Protein AF-A0A3C1WPB6-F1 (afdb_monomer_lite)

Foldseek 3Di:
DDDDDDPPDFPWDWDFDDDPDPVCVVVPPPDGGTDDTAGSND

Radius of gyration: 12.06 Å; chains: 1; bounding box: 24×17×34 Å

Sequence (42 aa):
EFGSIAVGKKANLILTKNISSLASIPYFFGRDSIDRVIVNGI

Secondary structure (DSSP, 8-state):
--SS--TTS---EEEEPS-S-GGGGGG-TTS--EEEEESTT-

Structure (mmCIF, N/CA/C/O backbone):
data_AF-A0A3C1WPB6-F1
#
_entry.id   AF-A0A3C1WPB6-F1
#
loop_
_atom_site.group_PDB
_atom_site.id
_atom_site.type_symbol
_atom_site.label_atom_id
_atom_site.label_alt_id
_atom_site.label_comp_id
_atom_site.label_asym_id
_atom_site.label_entity_id
_atom_site.label_seq_id
_atom_site.pdbx_PDB_ins_code
_atom_site.Cartn_x
_atom_site.Cartn_y
_atom_site.Cartn_z
_atom_site.occupancy
_atom_site.B_iso_or_equiv
_atom_site.auth_seq_id
_atom_site.auth_comp_id
_atom_site.auth_asym_id
_atom_site.auth_atom_id
_atom_site.pdbx_PDB_model_num
ATOM 1 N N . GLU A 1 1 ? -6.377 9.609 10.484 1.00 70.50 1 GLU A N 1
ATOM 2 C CA . GLU A 1 1 ? -7.100 8.384 10.068 1.00 70.50 1 GLU A CA 1
ATOM 3 C C . GLU A 1 1 ? -6.347 7.548 9.036 1.00 70.50 1 GLU A C 1
ATOM 5 O O . GLU A 1 1 ? -6.489 6.335 9.086 1.00 70.50 1 GLU A O 1
ATOM 10 N N . PHE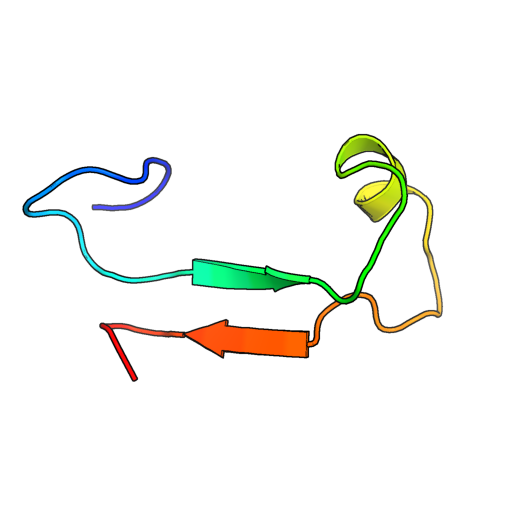 A 1 2 ? -5.520 8.156 8.174 1.00 87.81 2 PHE A N 1
ATOM 11 C CA . PHE A 1 2 ? -4.756 7.474 7.116 1.00 87.81 2 PHE A CA 1
ATOM 12 C C . PHE A 1 2 ? -3.253 7.785 7.211 1.00 87.81 2 PHE A C 1
ATOM 14 O O . PHE A 1 2 ? -2.853 8.609 8.035 1.00 87.81 2 PHE A O 1
ATOM 21 N N . GLY A 1 3 ? -2.442 7.145 6.364 1.00 86.31 3 GLY A N 1
ATOM 22 C CA . GLY A 1 3 ? -1.014 7.457 6.191 1.00 86.31 3 GLY A CA 1
ATOM 23 C C . GLY A 1 3 ? -0.049 6.668 7.079 1.00 86.31 3 GLY A C 1
ATOM 24 O O . GLY A 1 3 ? 1.160 6.810 6.932 1.00 86.31 3 GLY A O 1
ATOM 25 N N . SER A 1 4 ? -0.549 5.815 7.974 1.00 92.19 4 SER A N 1
ATOM 26 C CA . SER A 1 4 ? 0.276 4.874 8.734 1.00 92.19 4 SER A CA 1
ATOM 27 C C . SER A 1 4 ? -0.478 3.587 9.046 1.00 92.19 4 SER A C 1
ATOM 29 O O . SER A 1 4 ? -1.708 3.576 9.126 1.00 92.19 4 SER A O 1
ATOM 31 N N . ILE A 1 5 ? 0.277 2.503 9.231 1.00 94.06 5 ILE A N 1
ATOM 32 C CA . ILE A 1 5 ? -0.245 1.193 9.619 1.00 94.06 5 ILE A CA 1
ATOM 33 C C . ILE A 1 5 ? 0.049 1.014 11.106 1.00 94.06 5 ILE A C 1
ATOM 35 O O . ILE A 1 5 ? 1.196 0.828 11.505 1.00 94.06 5 ILE A O 1
ATOM 39 N N . ALA A 1 6 ? -0.987 1.132 11.930 1.00 94.56 6 ALA A N 1
ATOM 40 C CA . ALA A 1 6 ? -0.906 0.961 13.376 1.00 94.56 6 ALA A CA 1
ATOM 41 C C . ALA A 1 6 ? -2.261 0.501 13.928 1.00 94.56 6 ALA A C 1
ATOM 43 O O . ALA A 1 6 ? -3.306 0.734 13.313 1.00 94.56 6 ALA A O 1
ATOM 44 N N . VAL A 1 7 ? -2.249 -0.125 15.107 1.00 94.25 7 VAL A N 1
ATOM 45 C CA . VAL A 1 7 ? -3.471 -0.569 15.793 1.00 94.25 7 VAL A CA 1
ATOM 46 C C . VAL A 1 7 ? -4.397 0.628 16.051 1.00 94.25 7 VAL A C 1
ATOM 48 O O . VAL A 1 7 ? -3.944 1.707 16.433 1.00 94.25 7 VAL A O 1
ATOM 51 N N . GLY A 1 8 ? -5.697 0.449 15.803 1.00 91.31 8 GLY A N 1
ATOM 52 C CA . GLY A 1 8 ? -6.716 1.496 15.958 1.00 91.31 8 GLY A CA 1
ATOM 53 C C . GLY A 1 8 ? -6.854 2.461 14.770 1.00 91.31 8 GLY A C 1
ATOM 54 O O . GLY A 1 8 ? -7.678 3.373 14.826 1.00 91.31 8 GLY A O 1
ATOM 55 N N . LYS A 1 9 ? -6.082 2.290 13.685 1.00 93.31 9 LYS A N 1
ATOM 56 C CA . LYS A 1 9 ? -6.264 3.042 12.428 1.00 93.31 9 LYS A CA 1
ATOM 57 C C . LYS A 1 9 ? -7.254 2.337 11.496 1.00 93.31 9 LYS A C 1
ATOM 59 O O . LYS A 1 9 ? -7.404 1.119 11.544 1.00 93.31 9 LYS A O 1
ATOM 64 N N . LYS A 1 10 ? -7.908 3.110 10.619 1.00 93.50 10 LYS A N 1
ATOM 65 C CA . LYS A 1 10 ? -8.771 2.558 9.564 1.00 93.50 10 LYS A CA 1
ATOM 66 C C . LYS A 1 10 ? -7.931 1.700 8.618 1.00 93.50 10 LYS A C 1
ATOM 68 O O . LYS A 1 10 ? -6.890 2.149 8.139 1.00 93.50 10 LYS A O 1
ATOM 73 N N . ALA A 1 11 ? -8.396 0.483 8.347 1.00 94.31 11 ALA A N 1
ATOM 74 C CA . ALA A 1 11 ? -7.726 -0.469 7.467 1.00 94.31 11 ALA A CA 1
ATOM 75 C C . ALA A 1 11 ? -7.961 -0.111 5.990 1.00 94.31 11 ALA A C 1
ATOM 77 O O . ALA A 1 11 ? -8.742 -0.756 5.295 1.00 94.31 11 ALA A O 1
ATOM 78 N N . ASN A 1 12 ? -7.284 0.946 5.536 1.00 95.12 12 ASN A N 1
ATOM 79 C CA . ASN A 1 12 ? -7.255 1.370 4.140 1.00 95.12 12 ASN A CA 1
ATOM 80 C C . ASN A 1 12 ? -5.871 1.070 3.576 1.00 95.12 12 ASN A C 1
ATOM 82 O O . ASN A 1 12 ? -4.912 1.785 3.873 1.00 95.12 12 ASN A O 1
ATOM 86 N N . LEU A 1 13 ? -5.767 -0.013 2.813 1.00 94.44 13 LEU A N 1
ATOM 87 C CA . LEU A 1 13 ? -4.498 -0.570 2.359 1.00 94.44 13 LEU A CA 1
ATOM 88 C C . LEU A 1 13 ? -4.560 -0.865 0.863 1.00 94.44 13 LEU A C 1
ATOM 90 O O . LEU A 1 13 ? -5.591 -1.274 0.335 1.00 94.44 13 LEU A O 1
ATOM 94 N N . ILE A 1 14 ? -3.425 -0.699 0.194 1.00 94.56 14 ILE A N 1
ATOM 95 C CA . ILE A 1 14 ? -3.228 -1.128 -1.188 1.00 94.56 14 ILE A CA 1
ATOM 96 C C . ILE A 1 14 ? -2.164 -2.216 -1.151 1.00 94.56 14 ILE A C 1
ATOM 98 O O . ILE A 1 14 ? -1.041 -1.977 -0.705 1.00 94.56 14 ILE A O 1
ATOM 102 N N . LEU A 1 15 ? -2.525 -3.412 -1.600 1.00 93.38 15 LEU A N 1
ATOM 103 C CA . LEU A 1 15 ? -1.600 -4.517 -1.790 1.00 93.38 15 LEU A CA 1
ATOM 104 C C . LEU A 1 15 ? -1.138 -4.497 -3.240 1.00 93.38 15 LEU A C 1
ATOM 106 O O . LEU A 1 15 ? -1.949 -4.481 -4.167 1.00 93.38 15 LEU A O 1
ATOM 110 N N . THR A 1 16 ? 0.174 -4.460 -3.428 1.00 94.12 16 THR A N 1
ATOM 111 C CA . THR A 1 16 ? 0.793 -4.497 -4.752 1.00 94.12 16 THR A CA 1
ATOM 112 C C . THR A 1 16 ? 1.062 -5.937 -5.156 1.00 94.12 16 THR A C 1
ATOM 114 O O . THR A 1 16 ? 1.209 -6.820 -4.307 1.00 94.12 16 THR A O 1
ATOM 117 N N . LYS A 1 17 ? 1.144 -6.178 -6.466 1.00 91.88 17 LYS A N 1
ATOM 118 C CA . LYS A 1 17 ? 1.712 -7.427 -6.986 1.00 91.88 17 LYS A CA 1
ATOM 119 C C . LYS A 1 17 ? 3.161 -7.547 -6.518 1.00 91.88 17 LYS A C 1
ATOM 121 O O . LYS A 1 17 ? 3.758 -6.566 -6.079 1.00 91.88 17 LYS A O 1
ATOM 126 N N . ASN A 1 18 ? 3.747 -8.736 -6.634 1.00 89.81 18 ASN A N 1
ATOM 127 C CA . ASN A 1 18 ? 5.155 -8.922 -6.297 1.00 89.81 18 ASN A CA 1
ATOM 128 C C . ASN A 1 18 ? 6.027 -8.007 -7.182 1.00 89.81 18 ASN A C 1
ATOM 130 O O . ASN A 1 18 ? 6.193 -8.256 -8.377 1.00 89.81 18 ASN A O 1
ATOM 134 N N . ILE A 1 19 ? 6.518 -6.916 -6.593 1.00 88.44 19 ILE A N 1
ATOM 135 C CA . ILE A 1 19 ? 7.379 -5.918 -7.222 1.00 88.44 19 ILE A CA 1
ATOM 136 C C . ILE A 1 19 ? 8.689 -5.841 -6.447 1.00 88.44 19 ILE A C 1
ATOM 138 O O . ILE A 1 19 ? 8.718 -5.943 -5.223 1.00 88.44 19 ILE A O 1
ATOM 142 N N . SER A 1 20 ? 9.786 -5.625 -7.167 1.00 86.94 20 SER A N 1
ATOM 143 C CA . SER A 1 20 ? 11.135 -5.610 -6.592 1.00 86.94 20 SER A CA 1
ATOM 144 C C . SER A 1 20 ? 11.386 -4.439 -5.638 1.00 86.94 20 SER A C 1
ATOM 146 O O . SER A 1 20 ? 12.253 -4.527 -4.773 1.00 86.94 20 SER A O 1
ATOM 148 N N . SER A 1 21 ? 10.650 -3.332 -5.785 1.00 89.06 21 SER A N 1
ATOM 149 C CA . SER A 1 21 ? 10.756 -2.167 -4.904 1.00 89.06 21 SER A CA 1
ATOM 150 C C . SER A 1 21 ? 9.513 -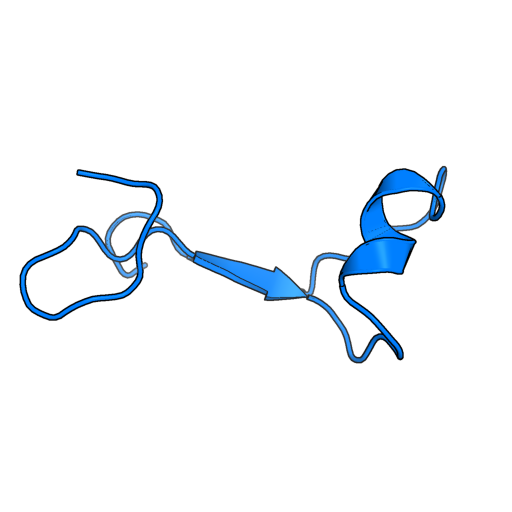1.285 -4.980 1.00 89.06 21 SER A C 1
ATOM 152 O O . SER A 1 21 ? 9.040 -0.975 -6.072 1.00 89.06 21 SER A O 1
ATOM 154 N N . LEU A 1 22 ? 9.035 -0.781 -3.838 1.00 87.19 22 LEU A N 1
ATOM 155 C CA . LEU A 1 22 ? 7.952 0.213 -3.781 1.00 87.19 22 LEU A CA 1
ATOM 156 C C . LEU A 1 22 ? 8.322 1.527 -4.489 1.00 87.19 22 LEU A C 1
ATOM 158 O O . LEU A 1 22 ? 7.456 2.188 -5.056 1.00 87.19 22 LEU A O 1
ATOM 162 N N . ALA A 1 23 ? 9.611 1.884 -4.515 1.00 91.25 23 ALA A N 1
ATOM 163 C CA . ALA A 1 23 ? 10.094 3.099 -5.174 1.00 91.25 23 ALA A CA 1
ATOM 164 C C . ALA A 1 23 ? 9.924 3.063 -6.703 1.00 91.25 23 ALA A C 1
ATOM 166 O O . ALA A 1 23 ? 10.043 4.093 -7.360 1.00 91.25 23 ALA A O 1
ATOM 167 N N . SER A 1 24 ? 9.643 1.888 -7.273 1.00 89.00 24 SER A N 1
ATOM 168 C CA . SER A 1 24 ? 9.408 1.719 -8.707 1.00 89.00 24 SER A CA 1
ATOM 169 C C . SER A 1 24 ? 7.981 2.067 -9.142 1.00 89.00 24 SER A C 1
ATOM 171 O O . SER A 1 24 ? 7.764 2.341 -10.320 1.00 89.00 24 SER A O 1
ATOM 173 N N . ILE A 1 25 ? 7.016 2.113 -8.212 1.00 89.88 25 ILE A N 1
ATOM 174 C CA . ILE A 1 25 ? 5.594 2.371 -8.500 1.00 89.88 25 ILE A CA 1
ATOM 175 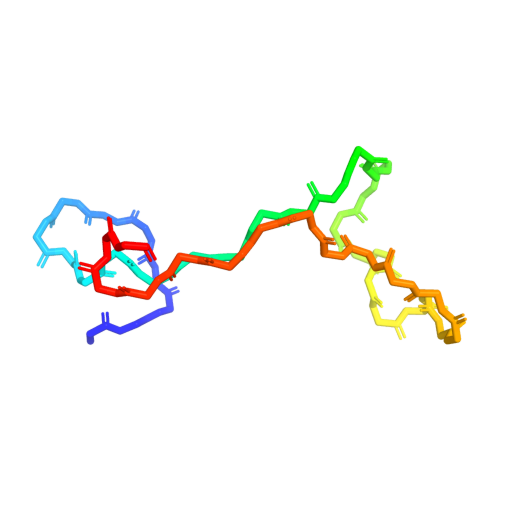C C . ILE A 1 25 ? 5.382 3.634 -9.352 1.00 89.88 25 ILE A C 1
ATOM 177 O O . ILE A 1 25 ? 4.650 3.540 -10.338 1.00 89.88 25 ILE A O 1
ATOM 181 N N . PRO A 1 26 ? 6.028 4.784 -9.063 1.00 89.94 26 PRO A N 1
ATOM 182 C CA . PRO A 1 26 ? 5.840 5.994 -9.858 1.00 89.94 26 PRO A CA 1
ATOM 183 C C . PRO A 1 26 ? 6.354 5.882 -11.293 1.00 89.94 26 PRO A C 1
ATOM 185 O O . PRO A 1 26 ? 5.998 6.721 -12.100 1.00 89.94 26 PRO A O 1
ATOM 188 N N . TYR A 1 27 ? 7.196 4.895 -11.613 1.00 89.00 27 TYR A N 1
ATOM 189 C CA . TYR A 1 27 ? 7.808 4.727 -12.934 1.00 89.00 27 TYR A CA 1
ATOM 190 C C . TYR A 1 27 ? 7.170 3.591 -13.749 1.00 89.00 27 TYR A C 1
ATOM 192 O O . TYR A 1 27 ? 7.403 3.490 -14.953 1.00 89.00 27 TYR A O 1
ATOM 200 N N . PHE A 1 28 ? 6.334 2.753 -13.126 1.00 87.44 28 PHE A N 1
ATOM 201 C CA . PHE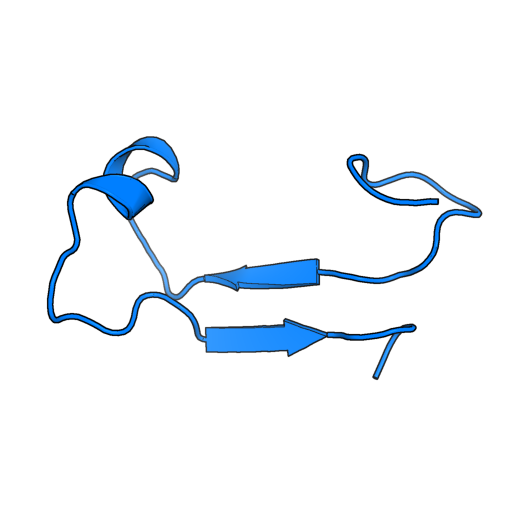 A 1 28 ? 5.592 1.670 -13.781 1.00 87.44 28 PHE A CA 1
ATOM 202 C C . PHE A 1 28 ? 4.323 2.183 -14.484 1.00 87.44 28 PHE A C 1
ATOM 204 O O . PHE A 1 28 ? 3.201 1.764 -14.203 1.00 87.44 28 PHE A O 1
ATOM 211 N N . PHE A 1 29 ? 4.497 3.106 -15.428 1.00 87.56 29 PHE A N 1
ATOM 212 C CA . PHE A 1 29 ? 3.390 3.654 -16.208 1.00 87.56 29 PHE A CA 1
ATOM 213 C C . PHE A 1 29 ? 2.817 2.633 -17.202 1.00 87.56 29 PHE A C 1
ATOM 215 O O . PHE A 1 29 ? 3.541 1.830 -17.789 1.00 87.56 29 PHE A O 1
ATOM 222 N N . GLY A 1 30 ? 1.496 2.670 -17.407 1.00 86.56 30 GLY A N 1
ATOM 223 C CA . GLY A 1 30 ? 0.798 1.797 -18.363 1.00 86.56 30 GLY A CA 1
ATOM 224 C C . GLY A 1 30 ? 0.707 0.325 -17.940 1.00 86.56 30 GLY A C 1
ATOM 225 O O . GLY A 1 30 ? 0.332 -0.527 -18.745 1.00 86.56 30 GLY A O 1
ATOM 226 N N . ARG A 1 31 ? 1.056 0.010 -16.689 1.00 85.56 31 ARG A N 1
ATOM 227 C CA . ARG A 1 31 ? 0.960 -1.328 -16.100 1.00 85.56 31 ARG A CA 1
ATOM 228 C C . ARG A 1 31 ? 0.167 -1.251 -14.805 1.00 85.56 31 ARG A C 1
ATOM 230 O O . ARG A 1 31 ? 0.296 -0.302 -14.040 1.00 85.56 31 ARG A O 1
ATOM 237 N N . ASP A 1 32 ? -0.641 -2.273 -14.563 1.00 88.25 32 ASP A N 1
ATOM 238 C CA . ASP A 1 32 ? -1.355 -2.415 -13.304 1.00 88.25 32 ASP A CA 1
ATOM 239 C C . ASP A 1 32 ? -0.449 -3.100 -12.266 1.00 88.25 32 ASP A C 1
ATOM 241 O O . ASP A 1 32 ? -0.101 -4.282 -12.396 1.00 88.25 32 ASP A O 1
ATOM 245 N N . SER A 1 33 ? -0.062 -2.333 -11.249 1.00 90.88 33 SER A N 1
ATOM 246 C CA . SER A 1 33 ? 0.817 -2.761 -10.151 1.00 90.88 33 SER A CA 1
ATOM 247 C C . SER A 1 33 ? 0.045 -3.197 -8.900 1.00 90.88 33 SER A C 1
ATOM 249 O O . SER A 1 33 ? 0.653 -3.637 -7.922 1.00 90.88 33 SER A O 1
ATOM 251 N N . ILE A 1 34 ? -1.282 -3.046 -8.903 1.00 93.06 34 ILE A N 1
ATOM 252 C CA . ILE A 1 34 ? -2.149 -3.265 -7.745 1.00 93.06 34 ILE A CA 1
ATOM 253 C C . ILE A 1 34 ? -2.717 -4.682 -7.824 1.00 93.06 34 ILE A C 1
ATOM 255 O O . ILE A 1 34 ? -3.195 -5.123 -8.859 1.00 93.06 34 ILE A O 1
ATOM 259 N N . ASP A 1 35 ? -2.650 -5.420 -6.725 1.00 94.94 35 ASP A N 1
ATOM 260 C CA . ASP A 1 35 ? -3.267 -6.745 -6.625 1.00 94.94 35 ASP A CA 1
ATOM 261 C C . ASP A 1 35 ? -4.622 -6.667 -5.916 1.00 94.94 35 ASP A C 1
ATOM 263 O O . ASP A 1 35 ? -5.621 -7.223 -6.367 1.00 94.94 35 ASP A O 1
ATOM 267 N N . ARG A 1 36 ? -4.682 -5.912 -4.813 1.00 95.56 36 ARG A N 1
ATOM 268 C CA . ARG A 1 36 ? -5.905 -5.740 -4.028 1.00 95.56 36 ARG A CA 1
ATOM 269 C C . ARG A 1 36 ? -5.965 -4.359 -3.401 1.00 95.56 36 ARG A C 1
ATOM 271 O O . ARG A 1 36 ? -4.961 -3.832 -2.929 1.00 95.56 36 ARG A O 1
ATOM 278 N N . VAL A 1 37 ? -7.170 -3.814 -3.326 1.00 95.94 37 VAL A N 1
ATOM 279 C CA . VAL A 1 37 ? -7.472 -2.614 -2.547 1.00 95.94 37 VAL A CA 1
ATOM 280 C C . VAL A 1 37 ? -8.383 -3.026 -1.402 1.00 95.94 37 VAL A C 1
ATOM 282 O O . VAL A 1 37 ? -9.355 -3.736 -1.632 1.00 95.94 37 VAL A O 1
ATOM 285 N N . ILE A 1 38 ? -8.039 -2.603 -0.190 1.00 95.94 38 ILE A N 1
ATOM 286 C CA . ILE A 1 38 ? -8.824 -2.827 1.022 1.00 95.94 38 ILE A CA 1
ATOM 287 C C . ILE A 1 38 ? -9.290 -1.461 1.517 1.00 95.94 38 ILE A C 1
ATOM 289 O O . ILE A 1 38 ? -8.465 -0.561 1.714 1.00 95.94 38 ILE A O 1
ATO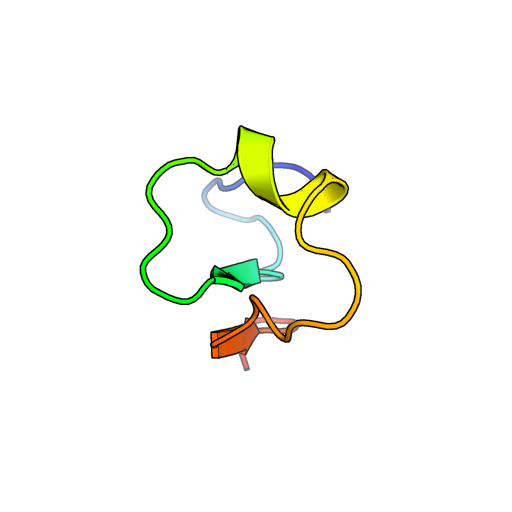M 293 N N . VAL A 1 39 ? -10.592 -1.302 1.735 1.00 95.19 39 VAL A N 1
ATOM 294 C CA . VAL A 1 39 ? -11.198 -0.060 2.224 1.00 95.19 39 VAL A CA 1
ATOM 295 C C . VAL A 1 39 ? -12.057 -0.365 3.441 1.00 95.19 39 VAL A C 1
ATOM 297 O O . VAL A 1 39 ? -12.983 -1.165 3.393 1.00 95.19 39 VAL A O 1
ATOM 300 N N . ASN A 1 40 ? -11.760 0.303 4.553 1.00 94.06 40 ASN A N 1
ATOM 301 C CA . ASN A 1 40 ? -12.385 0.077 5.855 1.00 94.06 40 ASN A CA 1
ATOM 302 C C . ASN A 1 40 ? -12.337 -1.401 6.297 1.00 94.06 40 ASN A C 1
ATOM 304 O O . ASN A 1 40 ? -13.216 -1.857 7.022 1.00 94.06 40 ASN A O 1
ATOM 308 N N . GLY A 1 41 ? -11.298 -2.133 5.884 1.00 89.88 41 GLY A N 1
ATOM 309 C CA . GLY A 1 41 ? -11.111 -3.551 6.201 1.00 89.88 41 GLY A CA 1
ATOM 310 C C . GLY A 1 41 ? -11.824 -4.540 5.275 1.00 89.88 41 GLY A C 1
ATOM 311 O O . GLY A 1 41 ? -11.762 -5.734 5.559 1.00 89.88 41 GLY A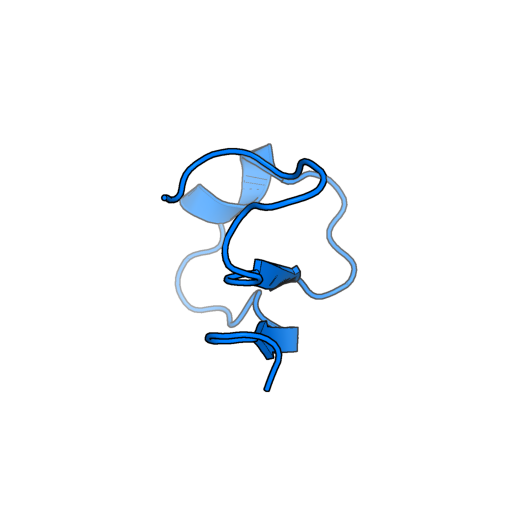 O 1
ATOM 312 N N . ILE A 1 42 ? -12.466 -4.069 4.199 1.00 88.00 42 ILE A N 1
ATOM 313 C CA . ILE A 1 42 ? -13.144 -4.891 3.181 1.00 88.00 42 ILE A CA 1
ATOM 314 C C . ILE A 1 42 ? -12.347 -4.867 1.881 1.00 88.00 42 ILE A C 1
ATOM 316 O O . ILE A 1 42 ? -11.925 -3.755 1.486 1.00 88.00 42 ILE A O 1
#

pLDDT: mean 90.83, std 4.44, range [70.5, 95.94]